Protein AF-A0A7R9SA44-F1 (afdb_monomer)

Foldseek 3Di:
DDAFDFDPDDPLVVLVVCVVVCVVQCCCCVPPVDHDDSVNCVVPDDDPDDDPDPVVRVVVRVVCCVVVVGPD

Mean predicted aligned error: 7.83 Å

Solvent-accessible surface area (backbone atoms only — not comparable to full-atom values): 4518 Å² total; per-residue (Å²): 132,42,72,79,82,75,58,100,56,56,69,70,57,38,52,46,50,40,55,75,66,37,57,53,44,49,52,31,35,76,74,64,72,41,89,70,53,72,66,62,48,63,76,71,57,77,85,92,77,86,62,100,44,73,68,54,36,54,54,48,40,56,49,49,43,68,74,66,58,51,76,96

Radius of gyration: 12.28 Å; Cα contacts (8 Å, |Δi|>4): 55; chains: 1; bounding box: 27×24×27 Å

Structure (mmCIF, N/CA/C/O backbone):
data_AF-A0A7R9SA44-F1
#
_entry.id   AF-A0A7R9SA44-F1
#
loop_
_atom_site.group_PDB
_atom_site.id
_atom_site.type_symbol
_atom_site.label_atom_id
_atom_site.label_alt_id
_atom_site.label_comp_id
_atom_site.label_asym_id
_atom_site.label_entity_id
_atom_site.label_seq_id
_atom_site.pdbx_PDB_ins_code
_atom_site.Cartn_x
_atom_site.Cartn_y
_atom_site.Cartn_z
_atom_site.occupancy
_atom_site.B_iso_or_equiv
_atom_site.auth_seq_id
_atom_site.auth_comp_id
_atom_site.auth_asym_id
_atom_site.auth_atom_id
_atom_site.pdbx_PDB_model_num
ATOM 1 N N . ALA A 1 1 ? -1.891 -9.189 13.414 1.00 62.12 1 ALA A N 1
ATOM 2 C CA . ALA A 1 1 ? -2.261 -9.136 11.993 1.00 62.12 1 ALA A CA 1
ATOM 3 C C . ALA A 1 1 ? -1.251 -8.234 11.291 1.00 62.12 1 ALA A C 1
ATOM 5 O O . ALA A 1 1 ? -0.919 -7.189 11.841 1.00 62.12 1 ALA A O 1
ATOM 6 N N . SER A 1 2 ? -0.682 -8.675 10.174 1.00 71.94 2 SER A N 1
ATOM 7 C CA . SER A 1 2 ? 0.370 -7.974 9.424 1.00 71.94 2 SER A CA 1
ATOM 8 C C . SER A 1 2 ? 0.011 -7.986 7.945 1.00 71.94 2 SER A C 1
ATOM 10 O O . SER A 1 2 ? -0.393 -9.031 7.451 1.00 71.94 2 SER A O 1
ATOM 1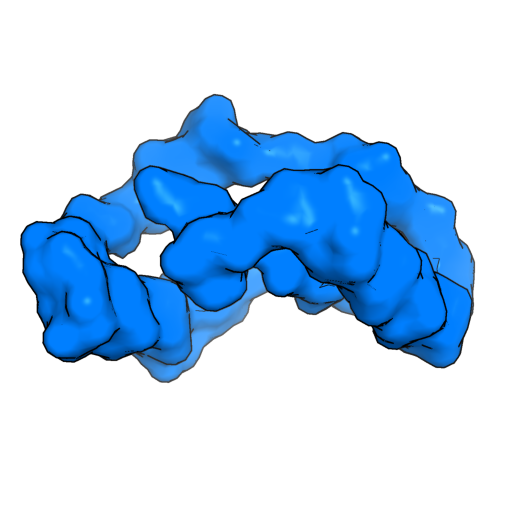2 N N . CYS A 1 3 ? 0.164 -6.854 7.257 1.00 74.31 3 CYS A N 1
ATOM 13 C CA . CYS A 1 3 ? -0.076 -6.715 5.821 1.00 74.31 3 CYS A CA 1
ATOM 14 C C . CYS A 1 3 ? 1.172 -6.152 5.129 1.00 74.31 3 CYS A C 1
ATOM 16 O O . CYS A 1 3 ? 1.930 -5.386 5.729 1.00 74.31 3 CYS A O 1
ATOM 18 N N . VAL A 1 4 ? 1.359 -6.496 3.858 1.00 82.31 4 VAL A N 1
ATOM 19 C CA . VAL A 1 4 ? 2.388 -5.912 2.988 1.00 82.31 4 VAL A CA 1
ATOM 20 C C . VAL A 1 4 ? 1.675 -5.188 1.854 1.00 82.31 4 VAL A C 1
ATOM 22 O O . VAL A 1 4 ? 0.716 -5.713 1.300 1.00 82.31 4 VAL A O 1
ATOM 25 N N . GLY A 1 5 ? 2.131 -3.980 1.531 1.00 82.12 5 GLY A N 1
ATOM 26 C CA . GLY A 1 5 ? 1.581 -3.189 0.437 1.00 82.12 5 GLY A CA 1
ATOM 27 C C . GLY A 1 5 ? 2.642 -2.298 -0.195 1.00 82.12 5 GLY A C 1
ATOM 28 O O . GLY A 1 5 ? 3.596 -1.890 0.473 1.00 82.12 5 GLY A O 1
ATOM 29 N N . MET A 1 6 ? 2.475 -1.967 -1.472 1.00 85.50 6 MET A N 1
ATOM 30 C CA . MET A 1 6 ? 3.338 -1.016 -2.168 1.00 85.50 6 MET A CA 1
ATOM 31 C C . ME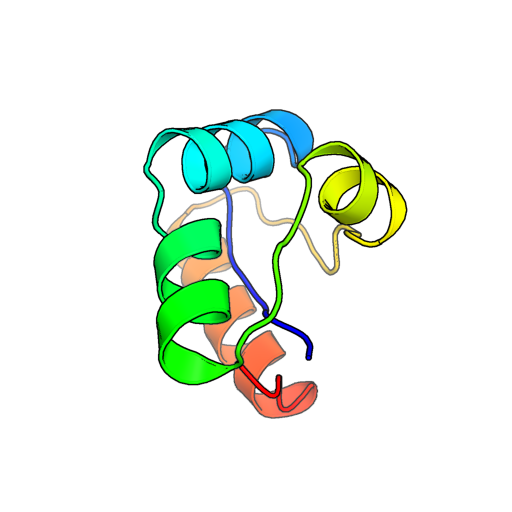T A 1 6 ? 2.765 0.407 -2.198 1.00 85.50 6 MET A C 1
ATOM 33 O O . MET A 1 6 ? 1.560 0.640 -2.248 1.00 85.50 6 MET A O 1
ATOM 37 N N . THR A 1 7 ? 3.655 1.398 -2.249 1.00 82.94 7 THR A N 1
ATOM 38 C CA . THR A 1 7 ? 3.289 2.787 -2.542 1.00 82.94 7 THR A CA 1
ATOM 39 C C . THR A 1 7 ? 4.318 3.407 -3.477 1.00 82.94 7 THR A C 1
ATOM 41 O O . THR A 1 7 ? 5.520 3.312 -3.251 1.00 82.94 7 THR A O 1
ATOM 44 N N . ALA A 1 8 ? 3.844 4.084 -4.523 1.00 80.56 8 ALA A N 1
ATOM 45 C CA . ALA A 1 8 ? 4.684 4.913 -5.395 1.00 80.56 8 ALA A CA 1
ATOM 46 C C . ALA A 1 8 ? 4.922 6.324 -4.813 1.00 80.56 8 ALA A C 1
ATOM 48 O O . ALA A 1 8 ? 5.499 7.195 -5.461 1.00 80.56 8 ALA A O 1
ATOM 49 N N . THR A 1 9 ? 4.424 6.580 -3.601 1.00 80.44 9 THR A N 1
A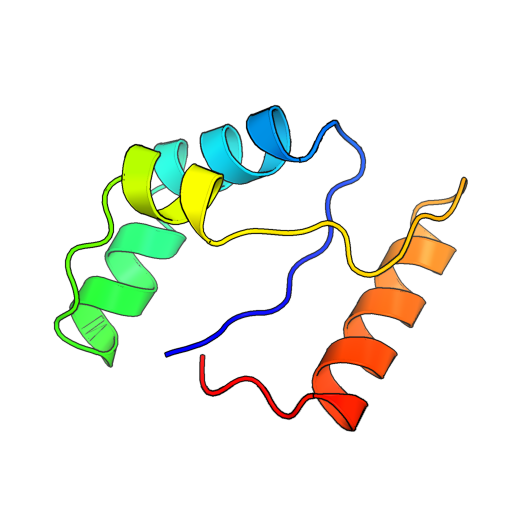TOM 50 C CA . THR A 1 9 ? 4.562 7.846 -2.875 1.00 80.44 9 THR A CA 1
ATOM 51 C C . THR A 1 9 ? 5.263 7.610 -1.538 1.00 80.44 9 THR A C 1
ATOM 53 O O . THR A 1 9 ? 5.691 6.500 -1.239 1.00 80.44 9 THR A O 1
ATOM 56 N N . THR A 1 10 ? 5.387 8.633 -0.693 1.00 78.69 10 THR A N 1
ATOM 57 C CA . THR A 1 10 ? 5.944 8.438 0.652 1.00 78.69 10 THR A CA 1
ATOM 58 C C . THR A 1 10 ? 5.063 7.502 1.486 1.00 78.69 10 THR A C 1
ATOM 60 O O . THR A 1 10 ? 3.838 7.510 1.346 1.00 78.69 10 THR A O 1
ATOM 63 N N . LEU A 1 11 ? 5.677 6.740 2.399 1.00 75.06 11 LEU A N 1
ATOM 64 C CA . LEU A 1 11 ? 4.981 5.806 3.295 1.00 75.06 11 LEU A CA 1
ATOM 65 C C . LEU A 1 11 ? 3.770 6.461 3.981 1.00 75.06 11 LEU A C 1
ATOM 67 O O . LEU A 1 11 ? 2.661 5.943 3.921 1.00 75.06 11 LEU A O 1
ATOM 71 N N . GLY A 1 12 ? 3.944 7.665 4.536 1.00 69.25 12 GLY A N 1
ATOM 72 C CA . GLY A 1 12 ? 2.853 8.392 5.189 1.00 69.25 12 GLY A CA 1
ATOM 73 C C . GLY A 1 12 ? 1.703 8.791 4.254 1.00 69.25 12 GLY A C 1
ATOM 74 O O . GLY A 1 12 ? 0.549 8.794 4.685 1.00 69.25 12 GLY A O 1
ATOM 75 N N . ARG A 1 13 ? 1.975 9.100 2.976 1.00 74.12 13 ARG A N 1
ATOM 76 C CA . ARG A 1 13 ? 0.923 9.388 1.981 1.00 74.12 13 ARG A CA 1
ATOM 77 C C . ARG A 1 13 ? 0.221 8.114 1.526 1.00 74.12 13 ARG A C 1
ATOM 79 O O . ARG A 1 13 ? -0.998 8.143 1.407 1.00 74.12 13 ARG A O 1
ATOM 86 N N . GLY A 1 14 ? 0.961 7.018 1.356 1.00 70.81 14 GLY A N 1
ATOM 87 C CA . GLY A 1 14 ? 0.399 5.693 1.088 1.00 70.81 14 GLY A CA 1
ATOM 88 C C . GLY A 1 14 ? -0.561 5.261 2.195 1.00 70.81 14 GLY A C 1
ATOM 89 O O . GLY A 1 14 ? -1.736 5.033 1.931 1.00 70.81 14 GLY A O 1
ATOM 90 N N . LEU A 1 15 ? -0.103 5.283 3.449 1.00 72.25 15 LEU A N 1
ATOM 91 C CA . LEU A 1 15 ? -0.931 4.964 4.618 1.00 72.25 15 LEU A CA 1
ATOM 92 C C . LEU A 1 15 ? -2.140 5.894 4.742 1.00 72.25 15 LEU A C 1
ATOM 94 O O . LEU A 1 15 ? -3.246 5.437 4.996 1.00 72.25 15 LEU A O 1
ATOM 98 N N . THR A 1 16 ? -1.957 7.200 4.513 1.00 69.00 16 THR A N 1
ATOM 99 C CA . THR A 1 16 ? -3.083 8.145 4.518 1.00 69.00 16 THR A CA 1
ATOM 100 C C . THR A 1 16 ? -4.106 7.792 3.442 1.00 69.00 16 THR A C 1
ATOM 102 O O . THR A 1 16 ? -5.288 7.791 3.745 1.00 69.00 16 THR A O 1
ATOM 105 N N . CYS A 1 17 ? -3.671 7.471 2.221 1.00 66.81 17 CYS A N 1
ATOM 106 C CA . CYS A 1 17 ? -4.560 7.080 1.128 1.00 66.81 17 CYS A CA 1
ATOM 107 C C . CYS A 1 17 ? -5.356 5.821 1.485 1.00 66.81 17 CYS A C 1
ATOM 109 O O . CYS A 1 17 ? -6.575 5.807 1.354 1.00 66.81 17 CYS A O 1
ATOM 111 N N . HIS A 1 18 ? -4.680 4.799 2.010 1.00 68.31 18 HIS A N 1
ATOM 112 C CA . HIS A 1 18 ? -5.324 3.551 2.396 1.00 68.31 18 HIS A CA 1
ATOM 113 C C . HIS A 1 18 ? -6.301 3.698 3.574 1.00 68.31 18 HIS A C 1
ATOM 115 O O . HIS A 1 18 ? -7.352 3.065 3.551 1.00 68.31 18 HIS A O 1
ATOM 121 N N . CYS A 1 19 ? -6.004 4.552 4.561 1.00 62.75 19 CYS A N 1
ATOM 122 C CA . CYS A 1 19 ? -6.965 4.900 5.614 1.00 62.75 19 CYS A CA 1
ATOM 123 C C . CYS A 1 19 ? -8.135 5.727 5.057 1.00 62.75 19 CYS A C 1
ATOM 125 O O . CYS A 1 19 ? -9.286 5.454 5.352 1.00 62.75 19 CYS A O 1
ATOM 127 N N . SER A 1 20 ? -7.870 6.734 4.217 1.00 59.19 20 SER A N 1
ATOM 128 C CA . SER A 1 20 ? -8.920 7.596 3.650 1.00 59.19 20 SER A CA 1
ATOM 129 C C . SER A 1 20 ? -9.858 6.869 2.685 1.00 59.19 20 SER A C 1
ATOM 131 O O . SER A 1 20 ? -10.989 7.309 2.505 1.00 59.19 20 SER A O 1
ATOM 133 N N . LEU A 1 21 ? -9.398 5.784 2.061 1.00 61.09 21 LEU A N 1
ATOM 134 C CA . LEU A 1 21 ? -10.213 4.918 1.210 1.00 61.09 21 LEU A CA 1
ATOM 135 C C . LEU A 1 21 ? -11.031 3.892 2.006 1.00 61.09 21 LEU A C 1
ATOM 137 O O . LEU A 1 21 ? -11.734 3.104 1.385 1.00 61.09 21 LEU A O 1
ATOM 141 N N . GLY A 1 22 ? -10.906 3.844 3.337 1.00 60.41 22 GLY A N 1
ATOM 142 C CA . GLY A 1 22 ? -11.561 2.845 4.185 1.00 60.41 22 GLY A CA 1
ATOM 143 C C . GLY A 1 22 ? -11.034 1.421 3.993 1.00 60.41 22 GLY A C 1
ATOM 144 O O . GLY A 1 22 ? -11.272 0.581 4.837 1.00 60.41 22 GLY A O 1
ATOM 145 N N . ALA A 1 23 ? -10.242 1.139 2.955 1.00 64.12 23 ALA A N 1
ATOM 146 C CA . ALA A 1 23 ? -9.832 -0.216 2.583 1.00 64.12 23 ALA A CA 1
ATOM 147 C C . ALA A 1 23 ? -9.103 -0.986 3.699 1.00 64.12 23 ALA A C 1
ATOM 149 O O . ALA A 1 23 ? -9.262 -2.197 3.809 1.00 64.12 23 ALA A O 1
ATOM 150 N N . ILE A 1 24 ? -8.305 -0.297 4.523 1.00 65.25 24 ILE A N 1
ATOM 151 C CA . ILE A 1 24 ? -7.646 -0.926 5.678 1.00 65.25 24 ILE A CA 1
ATOM 152 C C . ILE A 1 24 ? -8.629 -1.103 6.839 1.00 65.25 24 ILE A C 1
ATOM 154 O O . ILE A 1 24 ? -8.625 -2.153 7.469 1.00 65.25 24 ILE A O 1
ATOM 158 N N . GLU A 1 25 ? -9.460 -0.100 7.124 1.00 60.97 25 GLU A N 1
ATOM 159 C CA . GLU A 1 25 ? -10.429 -0.155 8.226 1.00 60.97 25 GLU A CA 1
ATOM 160 C C . GLU A 1 25 ? -11.535 -1.183 7.955 1.00 60.97 25 GLU A C 1
ATOM 162 O O . GLU A 1 25 ? -11.859 -1.955 8.850 1.00 60.97 25 GLU A O 1
ATOM 167 N N . ASP A 1 26 ? -12.027 -1.269 6.719 1.00 61.69 26 ASP A N 1
ATOM 168 C CA . ASP A 1 26 ? -13.010 -2.253 6.269 1.00 61.69 26 ASP A CA 1
ATOM 169 C C . ASP A 1 26 ? -12.399 -3.660 6.262 1.00 61.69 26 ASP A C 1
ATOM 171 O O . ASP A 1 26 ? -12.960 -4.562 6.865 1.00 61.69 26 ASP A O 1
ATOM 175 N N . HIS A 1 27 ? -11.214 -3.878 5.669 1.00 62.59 27 HIS A N 1
ATOM 176 C CA . HIS A 1 27 ? -10.610 -5.223 5.630 1.00 62.59 27 HIS A CA 1
ATOM 177 C C . HIS A 1 27 ? -10.274 -5.761 7.027 1.00 62.59 27 HIS A C 1
ATOM 179 O O . HIS A 1 27 ? -10.573 -6.915 7.332 1.00 62.59 27 HIS A O 1
ATOM 185 N N . LEU A 1 28 ? -9.679 -4.936 7.898 1.00 60.34 28 LEU A N 1
ATOM 186 C CA . LEU A 1 28 ? -9.359 -5.343 9.271 1.00 60.34 28 LEU A CA 1
ATOM 187 C C . LEU A 1 28 ? -10.585 -5.381 10.189 1.00 60.34 28 LEU A C 1
ATOM 189 O O . LEU A 1 28 ? -10.623 -6.222 11.087 1.00 60.34 28 LEU A O 1
ATOM 193 N N . GLY A 1 29 ? -11.564 -4.505 9.974 1.00 57.75 29 GLY A N 1
ATOM 194 C CA . GLY A 1 29 ? -12.819 -4.468 10.718 1.00 57.75 29 GLY A CA 1
ATOM 195 C C . GLY A 1 29 ? -13.718 -5.658 10.391 1.00 57.75 29 GLY A C 1
ATOM 196 O O . GLY A 1 29 ? -14.080 -6.395 11.302 1.00 57.75 29 GLY A O 1
ATOM 197 N N . ASP A 1 30 ? -14.017 -5.901 9.110 1.00 59.03 30 ASP A N 1
ATOM 198 C CA . ASP A 1 30 ? -14.885 -7.007 8.674 1.00 59.03 30 ASP A CA 1
ATOM 199 C C . ASP A 1 30 ? -14.224 -8.379 8.851 1.00 59.03 30 ASP A C 1
ATOM 201 O O . ASP A 1 30 ? -14.879 -9.339 9.257 1.00 59.03 30 ASP A O 1
ATOM 205 N N . THR A 1 31 ? -12.928 -8.503 8.544 1.00 55.31 31 THR A N 1
ATOM 206 C CA . THR A 1 31 ? -12.277 -9.825 8.500 1.00 55.31 31 THR A CA 1
ATOM 207 C C . THR A 1 31 ? -11.615 -10.197 9.827 1.00 55.31 31 THR A C 1
ATOM 209 O O . THR A 1 31 ? -11.480 -11.383 10.138 1.00 55.31 31 THR A O 1
ATOM 212 N N . HIS A 1 32 ? -11.198 -9.211 10.629 1.00 56.25 32 HIS A N 1
ATOM 213 C CA . HIS A 1 32 ? -10.386 -9.460 11.824 1.00 56.25 32 HIS A CA 1
ATOM 214 C C . HIS A 1 32 ? -10.893 -8.785 13.110 1.00 56.25 32 HIS A C 1
ATOM 216 O O . HIS A 1 32 ? -10.265 -8.993 14.148 1.00 56.25 32 HIS A O 1
ATOM 222 N N . ASP A 1 33 ? -12.007 -8.038 13.078 1.00 55.59 33 ASP A N 1
ATOM 223 C CA . ASP A 1 33 ? -12.566 -7.281 14.219 1.00 55.59 33 ASP A CA 1
ATOM 224 C C . ASP A 1 33 ? -11.530 -6.339 14.878 1.00 55.59 33 ASP A C 1
ATOM 226 O O . ASP A 1 33 ? -11.539 -6.090 16.083 1.00 55.59 33 ASP A O 1
ATOM 230 N N . VAL A 1 34 ? -10.575 -5.821 14.091 1.00 60.94 34 VAL A N 1
ATOM 231 C CA . VAL A 1 34 ? -9.516 -4.926 14.583 1.00 60.94 34 VAL A CA 1
ATOM 232 C C . VAL A 1 34 ? -9.734 -3.511 14.059 1.00 60.94 34 VAL A C 1
ATO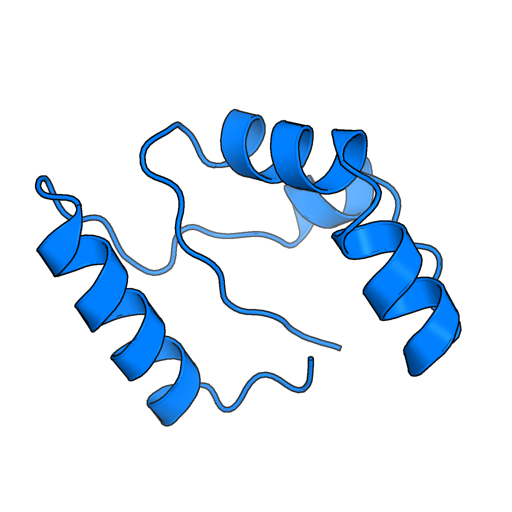M 234 O O . VAL A 1 34 ? -9.540 -3.232 12.880 1.00 60.94 34 VAL A O 1
ATOM 237 N N . GLY A 1 35 ? -10.051 -2.578 14.959 1.00 57.44 35 GLY A N 1
ATOM 238 C CA . GLY A 1 35 ? -10.050 -1.147 14.653 1.00 57.44 35 GLY A CA 1
ATOM 239 C C . GLY A 1 35 ? -8.623 -0.607 14.572 1.00 57.44 35 GLY A C 1
ATOM 240 O O . GLY A 1 35 ? -7.923 -0.544 15.585 1.00 57.44 35 GLY A O 1
ATOM 241 N N . VAL A 1 36 ? -8.175 -0.207 13.381 1.00 62.75 36 VAL A N 1
ATOM 242 C CA . VAL A 1 36 ? -6.813 0.300 13.181 1.00 62.75 36 VAL A CA 1
ATOM 243 C C . VAL A 1 36 ? -6.809 1.817 13.023 1.00 62.75 36 VAL A C 1
ATOM 245 O O . VAL A 1 36 ? -7.162 2.357 11.981 1.00 62.75 36 VAL A O 1
ATOM 248 N N . ALA A 1 37 ? -6.325 2.522 14.047 1.00 65.75 37 ALA A N 1
ATOM 249 C CA . ALA A 1 37 ? -6.095 3.958 13.959 1.00 65.75 37 ALA A CA 1
ATOM 250 C C . ALA A 1 37 ? -4.858 4.270 13.096 1.00 65.75 37 ALA A C 1
ATOM 252 O O . ALA A 1 37 ? -3.803 3.646 13.237 1.00 65.75 37 ALA A O 1
ATOM 253 N N . LYS A 1 38 ? -4.941 5.319 12.268 1.00 64.75 38 LYS A N 1
ATOM 254 C CA . LYS A 1 38 ? -3.824 5.823 11.443 1.00 64.75 38 LYS A CA 1
ATOM 255 C C . LYS A 1 38 ? -2.517 6.020 12.228 1.00 64.75 38 LYS A C 1
ATOM 257 O O . LYS A 1 38 ? -1.443 5.754 11.695 1.00 64.75 38 LYS A O 1
ATOM 262 N N . GLY A 1 39 ? -2.605 6.489 13.476 1.00 65.56 39 GLY A N 1
ATOM 263 C CA . GLY A 1 39 ? -1.442 6.659 14.355 1.00 65.56 39 GLY A CA 1
ATOM 264 C C . GLY A 1 39 ? -0.711 5.339 14.602 1.00 65.56 39 GLY A C 1
ATOM 265 O O . GLY A 1 39 ? 0.488 5.250 14.354 1.00 65.56 39 GLY A O 1
ATOM 266 N N . SER A 1 40 ? -1.455 4.285 14.943 1.00 67.88 40 SER A N 1
ATOM 267 C CA . SER A 1 40 ? -0.905 2.944 15.150 1.00 67.88 40 SER A CA 1
ATOM 268 C C . SER A 1 40 ? -0.305 2.350 13.873 1.00 67.88 40 SER A C 1
ATOM 270 O O . SER A 1 40 ? 0.707 1.661 13.954 1.00 67.88 40 SER A O 1
ATOM 272 N N . LEU A 1 41 ? -0.858 2.649 12.691 1.00 71.44 41 LEU A N 1
ATOM 273 C CA . LEU A 1 41 ? -0.234 2.258 11.419 1.00 71.44 41 LEU A CA 1
ATOM 274 C C . LEU A 1 41 ? 1.092 2.969 11.192 1.00 71.44 41 LEU A C 1
ATOM 276 O O . LEU A 1 41 ? 2.050 2.324 10.803 1.00 71.44 41 LEU A O 1
ATOM 280 N N . MET A 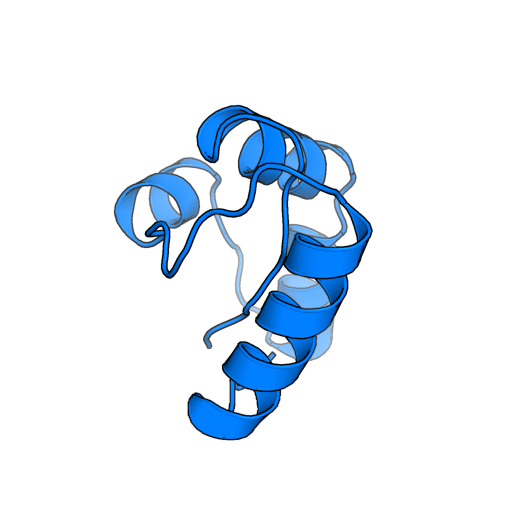1 42 ? 1.181 4.277 11.437 1.00 69.69 42 MET A N 1
ATOM 281 C CA . MET A 1 42 ? 2.439 5.004 11.233 1.00 69.69 42 MET A CA 1
ATOM 282 C C . MET A 1 42 ? 3.534 4.570 12.213 1.00 69.69 42 MET A C 1
ATOM 284 O O . MET A 1 42 ? 4.699 4.560 11.831 1.00 69.69 42 MET A O 1
ATOM 288 N N . GLU A 1 43 ? 3.177 4.200 13.444 1.00 75.94 43 GLU A N 1
ATOM 289 C CA . GLU A 1 43 ? 4.138 3.723 14.446 1.00 75.94 43 GLU A CA 1
ATOM 290 C C . GLU A 1 43 ? 4.633 2.296 14.177 1.00 75.94 43 GLU A C 1
ATOM 292 O O . GLU A 1 43 ? 5.753 1.961 14.557 1.00 75.94 43 GLU A O 1
ATOM 297 N N . ASN A 1 44 ? 3.822 1.464 13.516 1.00 75.81 44 ASN A N 1
ATOM 298 C CA . ASN A 1 44 ? 4.140 0.053 13.276 1.00 75.81 44 ASN A CA 1
ATOM 299 C C . ASN A 1 44 ? 4.458 -0.275 11.806 1.00 75.81 44 ASN A C 1
ATOM 301 O O . ASN A 1 44 ? 4.844 -1.403 11.506 1.00 75.81 44 ASN A O 1
ATOM 305 N N . ALA A 1 45 ? 4.313 0.680 10.885 1.00 80.00 45 ALA A N 1
ATOM 306 C CA . ALA A 1 45 ? 4.667 0.508 9.481 1.00 80.00 45 ALA A CA 1
ATOM 307 C C . ALA A 1 45 ? 6.114 0.931 9.219 1.00 80.00 45 ALA A C 1
ATOM 309 O O . ALA A 1 45 ? 6.548 2.022 9.589 1.00 80.00 45 ALA A O 1
ATOM 310 N N . GLY A 1 46 ? 6.836 0.081 8.496 1.00 83.56 46 GLY A N 1
ATOM 311 C CA . GLY A 1 46 ? 8.185 0.347 8.01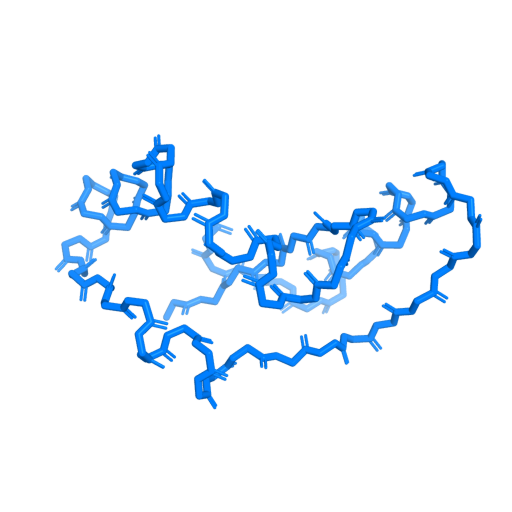6 1.00 83.56 46 GLY A CA 1
ATOM 312 C C . GLY A 1 46 ? 8.274 0.205 6.502 1.00 83.56 46 GLY A C 1
ATOM 313 O O . GLY A 1 46 ? 7.480 -0.501 5.881 1.00 83.56 46 GLY A O 1
ATOM 314 N N . VAL A 1 47 ? 9.262 0.871 5.903 1.00 85.31 47 VAL A N 1
ATOM 315 C CA . VAL A 1 47 ? 9.656 0.591 4.518 1.00 85.31 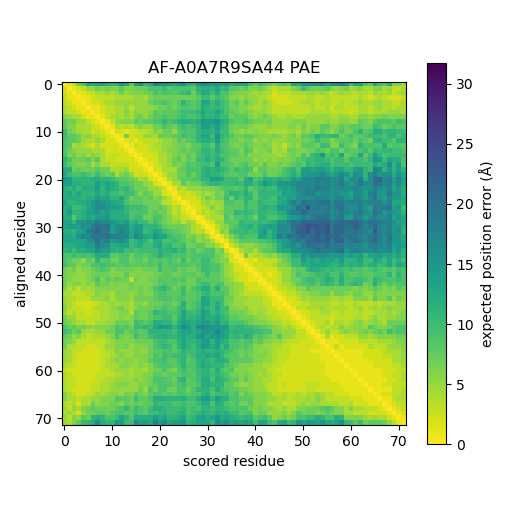47 VAL A CA 1
ATOM 316 C C . VAL A 1 47 ? 10.521 -0.665 4.530 1.00 85.31 47 VAL A C 1
ATOM 318 O O . VAL A 1 47 ? 11.564 -0.674 5.179 1.00 85.31 47 VAL A O 1
ATOM 321 N N . ILE A 1 48 ? 10.077 -1.710 3.831 1.00 84.88 48 ILE A N 1
ATOM 322 C CA . ILE A 1 48 ? 10.834 -2.959 3.668 1.00 84.88 48 ILE A CA 1
ATOM 323 C C . ILE A 1 48 ? 11.901 -2.777 2.582 1.00 84.88 48 ILE A C 1
ATOM 325 O O . ILE A 1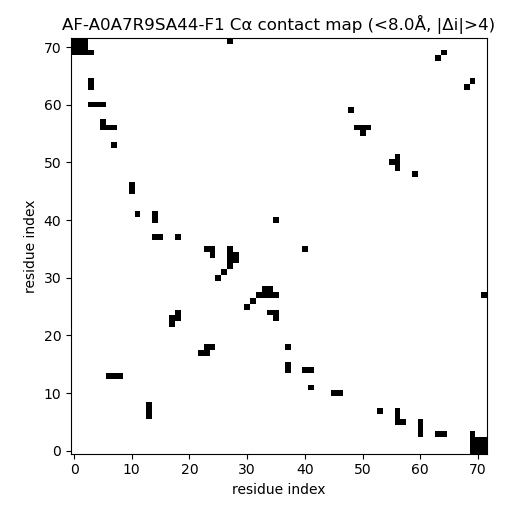 48 ? 13.068 -3.081 2.807 1.00 84.88 48 ILE A O 1
ATOM 329 N N . ASP A 1 49 ? 11.503 -2.233 1.428 1.00 85.50 49 ASP A N 1
ATOM 330 C CA . ASP A 1 49 ? 12.385 -1.952 0.295 1.00 85.50 49 ASP A CA 1
ATOM 331 C C . ASP A 1 49 ? 11.834 -0.781 -0.545 1.00 85.50 49 ASP A C 1
ATOM 333 O O . ASP A 1 49 ? 10.690 -0.349 -0.371 1.00 85.50 49 ASP A O 1
ATOM 337 N N . SER A 1 50 ? 12.645 -0.248 -1.457 1.00 85.69 50 SER A N 1
ATOM 338 C CA . SER A 1 50 ? 12.284 0.848 -2.353 1.00 85.69 50 SER A CA 1
ATOM 339 C C . SER A 1 50 ? 12.835 0.631 -3.760 1.00 85.69 50 SER A C 1
ATOM 341 O O . SER A 1 50 ? 13.995 0.273 -3.940 1.00 85.69 50 SER A O 1
ATOM 343 N N . HIS A 1 51 ? 12.017 0.917 -4.773 1.00 85.88 51 HIS A N 1
ATOM 344 C CA . HIS A 1 51 ? 12.415 0.822 -6.176 1.00 85.88 51 HIS A CA 1
ATOM 345 C C . HIS A 1 51 ? 11.979 2.065 -6.955 1.00 85.88 51 HIS A C 1
ATOM 347 O O . HIS A 1 51 ? 10.929 2.644 -6.685 1.00 85.88 51 HIS A O 1
ATOM 353 N N . GLY A 1 52 ? 12.778 2.474 -7.944 1.00 84.38 52 GLY A N 1
ATOM 354 C CA . GLY A 1 52 ? 12.535 3.694 -8.727 1.00 84.38 52 GLY A CA 1
ATOM 355 C C . GLY A 1 52 ? 11.482 3.566 -9.838 1.00 84.38 52 GLY A C 1
ATOM 356 O O . GLY A 1 52 ? 11.168 4.553 -10.493 1.00 84.38 52 GLY A O 1
ATOM 357 N N . ASP A 1 53 ? 10.945 2.366 -10.063 1.00 86.06 53 ASP A N 1
ATOM 358 C CA . ASP A 1 53 ? 9.957 2.059 -11.109 1.00 86.06 53 ASP A CA 1
ATOM 359 C C . ASP A 1 53 ? 8.790 1.263 -10.516 1.00 86.06 53 ASP A C 1
ATOM 361 O O . ASP A 1 53 ? 8.996 0.379 -9.679 1.00 86.06 53 ASP A O 1
ATOM 365 N N . GLY A 1 54 ? 7.573 1.563 -10.978 1.00 80.50 54 GLY A N 1
ATOM 366 C CA . GLY A 1 54 ? 6.336 0.980 -10.457 1.00 80.50 54 GLY A CA 1
ATOM 367 C C . GLY A 1 54 ? 6.180 -0.522 -10.704 1.00 80.50 54 GLY A C 1
ATOM 368 O O . GLY A 1 54 ? 5.594 -1.206 -9.873 1.00 80.50 54 GLY A O 1
ATOM 369 N N . ARG A 1 55 ? 6.735 -1.075 -11.792 1.00 85.88 55 ARG A N 1
ATOM 370 C CA . ARG A 1 55 ? 6.728 -2.533 -12.010 1.00 85.88 55 ARG A CA 1
ATOM 371 C C . ARG A 1 55 ? 7.686 -3.233 -11.058 1.00 85.88 55 ARG A C 1
ATOM 373 O O . ARG A 1 55 ? 7.371 -4.317 -10.580 1.00 85.88 55 ARG A O 1
ATOM 380 N N . GLY A 1 56 ? 8.820 -2.599 -10.758 1.00 86.12 56 GLY A N 1
ATOM 381 C CA . GLY A 1 56 ? 9.742 -3.084 -9.732 1.00 86.12 56 GLY A CA 1
ATOM 382 C C . GLY A 1 56 ? 9.083 -3.140 -8.354 1.00 86.12 56 GLY A C 1
ATOM 383 O O . GLY A 1 56 ? 9.203 -4.150 -7.672 1.00 86.12 56 GLY A O 1
ATOM 384 N N . LEU A 1 57 ? 8.308 -2.113 -7.986 1.00 86.31 57 LEU A N 1
ATOM 385 C CA . LEU A 1 57 ? 7.530 -2.117 -6.740 1.00 86.31 57 LEU A CA 1
ATOM 386 C C . LEU A 1 57 ? 6.491 -3.246 -6.697 1.00 86.31 57 LEU A C 1
ATOM 388 O O . LEU A 1 57 ? 6.380 -3.917 -5.677 1.00 86.31 57 LEU A O 1
ATOM 392 N N . LEU A 1 58 ? 5.789 -3.499 -7.805 1.00 83.88 58 LEU A N 1
ATOM 393 C CA . LEU A 1 58 ? 4.798 -4.577 -7.891 1.00 83.88 58 LEU A CA 1
ATOM 394 C C . LEU A 1 58 ? 5.438 -5.964 -7.708 1.00 83.88 58 LEU A C 1
ATOM 396 O O . LEU A 1 58 ? 4.899 -6.837 -7.034 1.00 83.88 58 LEU A O 1
ATOM 400 N N . MET A 1 59 ? 6.614 -6.168 -8.305 1.00 88.56 59 MET A N 1
ATOM 401 C CA . MET A 1 59 ? 7.356 -7.419 -8.169 1.00 88.56 59 MET A CA 1
ATOM 402 C C . MET A 1 59 ? 7.925 -7.587 -6.753 1.00 88.56 59 MET A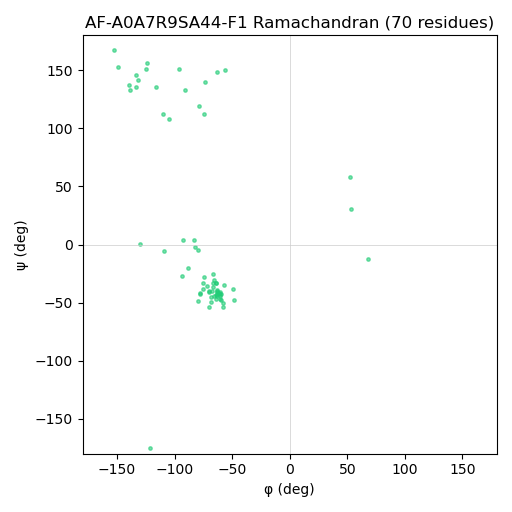 C 1
ATOM 404 O O . MET A 1 59 ? 7.865 -8.684 -6.203 1.00 88.56 59 MET A O 1
ATOM 408 N N . LEU A 1 60 ? 8.430 -6.509 -6.147 1.00 87.94 60 LEU A N 1
ATOM 409 C CA . LEU A 1 60 ? 8.905 -6.517 -4.763 1.00 87.94 60 LEU A CA 1
ATOM 410 C C . LEU A 1 60 ? 7.785 -6.812 -3.768 1.00 87.94 60 LEU A C 1
ATOM 412 O O . LEU A 1 60 ? 8.009 -7.571 -2.832 1.00 87.94 60 LEU A O 1
ATOM 416 N N . GLU A 1 61 ? 6.588 -6.263 -3.973 1.00 85.56 61 GLU A N 1
ATOM 417 C CA . GLU A 1 61 ? 5.419 -6.570 -3.144 1.00 85.56 61 GLU A CA 1
ATOM 418 C C . GLU A 1 61 ? 5.107 -8.069 -3.173 1.00 85.56 61 GLU A C 1
ATOM 420 O O . GLU A 1 61 ? 5.019 -8.694 -2.119 1.00 85.56 61 GLU A O 1
ATOM 425 N N . ALA A 1 62 ? 5.028 -8.668 -4.366 1.00 86.88 62 ALA A N 1
ATOM 426 C CA . ALA A 1 62 ? 4.755 -10.096 -4.513 1.00 86.88 62 ALA A CA 1
ATOM 427 C C . ALA A 1 62 ? 5.823 -10.976 -3.837 1.00 86.88 62 ALA A C 1
ATOM 429 O O . ALA A 1 62 ? 5.485 -11.964 -3.185 1.00 86.88 62 ALA A O 1
ATOM 430 N N . LEU A 1 63 ? 7.103 -10.602 -3.958 1.00 88.94 63 LEU A N 1
ATOM 431 C CA . LEU A 1 63 ? 8.203 -11.287 -3.272 1.00 88.94 63 LEU A CA 1
ATOM 432 C C . LEU A 1 63 ? 8.082 -11.149 -1.750 1.00 88.94 63 LEU A C 1
ATOM 434 O O . LEU A 1 63 ? 8.134 -12.149 -1.042 1.00 88.94 63 LEU A O 1
ATOM 438 N N . CYS A 1 64 ? 7.834 -9.937 -1.250 1.00 85.88 64 CYS A N 1
ATOM 439 C CA . CYS A 1 64 ? 7.688 -9.679 0.181 1.00 85.88 64 CYS A CA 1
ATOM 440 C C . CYS A 1 64 ? 6.492 -10.422 0.787 1.00 85.88 64 CYS A C 1
ATOM 442 O O . CYS A 1 64 ? 6.598 -10.930 1.898 1.00 85.88 64 CYS A O 1
ATOM 444 N N . VAL A 1 65 ? 5.365 -10.513 0.077 1.00 85.81 65 VAL A N 1
ATOM 445 C CA . VAL A 1 65 ? 4.211 -11.313 0.517 1.00 85.81 65 VAL A CA 1
ATOM 446 C C . VAL A 1 65 ? 4.588 -12.795 0.599 1.00 85.81 65 VAL A C 1
ATOM 448 O O . VAL A 1 65 ? 4.249 -13.457 1.578 1.00 85.81 65 VAL A O 1
ATOM 451 N N . GLY A 1 66 ? 5.322 -13.308 -0.393 1.00 86.31 66 GLY A N 1
ATOM 452 C CA . GLY A 1 66 ? 5.789 -14.695 -0.407 1.00 86.31 66 GLY A CA 1
ATOM 453 C C . GLY A 1 66 ? 6.765 -15.028 0.726 1.00 86.31 66 GLY A C 1
ATOM 454 O O . GLY A 1 66 ? 6.616 -16.068 1.362 1.00 86.31 66 GLY A O 1
ATOM 455 N N . ASP A 1 67 ? 7.730 -14.146 0.997 1.00 87.25 67 ASP A N 1
ATOM 456 C CA . ASP A 1 67 ? 8.766 -14.361 2.015 1.00 87.25 67 ASP A CA 1
ATOM 457 C C . ASP A 1 67 ? 8.265 -14.124 3.447 1.00 87.25 67 ASP A C 1
ATOM 459 O O . ASP A 1 67 ? 8.613 -14.872 4.362 1.00 87.25 67 ASP A O 1
ATOM 463 N N . LEU A 1 68 ? 7.463 -13.078 3.670 1.00 84.50 68 LEU A N 1
ATOM 464 C CA . LEU A 1 68 ? 7.042 -12.679 5.019 1.00 84.50 68 LEU A CA 1
ATOM 465 C C . LEU A 1 68 ? 5.772 -13.387 5.488 1.00 84.50 68 LEU A C 1
ATOM 467 O O . LEU A 1 68 ? 5.516 -13.409 6.692 1.00 84.50 68 LEU A O 1
ATOM 471 N N . GLY A 1 69 ? 4.972 -13.929 4.566 1.00 82.00 69 GLY A N 1
ATOM 472 C CA . GLY A 1 69 ? 3.702 -14.580 4.884 1.00 82.00 69 GLY A CA 1
ATOM 473 C C . GLY A 1 69 ? 2.785 -13.703 5.746 1.00 82.00 69 GLY A C 1
ATOM 474 O O . GLY A 1 69 ? 2.448 -14.111 6.863 1.00 82.00 69 GLY A O 1
ATOM 475 N N . PRO A 1 70 ? 2.415 -12.487 5.291 1.00 80.62 70 PRO A N 1
ATOM 476 C CA . PRO A 1 70 ? 1.493 -11.637 6.029 1.00 80.62 70 PRO A CA 1
ATOM 477 C C . PRO A 1 70 ? 0.172 -12.367 6.296 1.00 80.62 70 PRO A C 1
ATOM 479 O O . PRO A 1 70 ? -0.258 -13.244 5.550 1.00 80.62 70 PRO A O 1
ATOM 482 N N . SER A 1 71 ? -0.455 -12.006 7.410 1.00 72.88 71 SER A N 1
ATOM 483 C CA . SER A 1 71 ? -1.678 -12.652 7.909 1.00 72.88 71 SER A CA 1
ATOM 484 C C . SER A 1 71 ? -2.966 -11.968 7.434 1.00 72.88 71 SER A C 1
ATOM 486 O O . SER A 1 71 ? -4.043 -12.370 7.870 1.00 72.88 71 SER A O 1
ATOM 488 N N . LEU A 1 72 ? -2.838 -10.941 6.585 1.00 61.75 72 LEU A N 1
ATOM 489 C CA . LEU A 1 72 ? -3.887 -10.069 6.050 1.00 61.75 72 LEU A CA 1
ATOM 490 C C . LEU A 1 72 ? -3.753 -9.899 4.542 1.00 61.75 72 LEU A C 1
ATOM 492 O O . LEU A 1 72 ? -2.592 -9.778 4.084 1.00 61.75 72 LEU A O 1
#

pLDDT: mean 74.11, std 10.63, range [55.31, 88.94]

Sequence (72 aa):
ASCVGMTATTLGRGLTCHCSLGAIEDHLGDTHDVGVAKGSLMENAGVIDSHGDGRGLLMLEALCVGDLGPSL

Organism: NCBI:txid509924

Secondary structure (DSSP, 8-state):
-------SS-HHHHHHHHHHTSHHHHHHHHHH-----HHHHHHH-------SSHHHHHHHHHHHHHHH----

Nearest PDB structures (foldseek):
  7yca-assembly1_2  TM=3.199E-01  e=8.555E+00  Ostreococcus tauri
  7wfd-assembly1_A4  TM=3.033E-01  e=9.788E+00  Arabidopsis thaliana